Protein AF-A0A6I9P562-F1 (afdb_monomer)

Nearest PDB structures (foldseek):
  5w93-assembly2_B  TM=3.083E-01  e=6.515E+00  Mus musculus

Structure (mmCIF, N/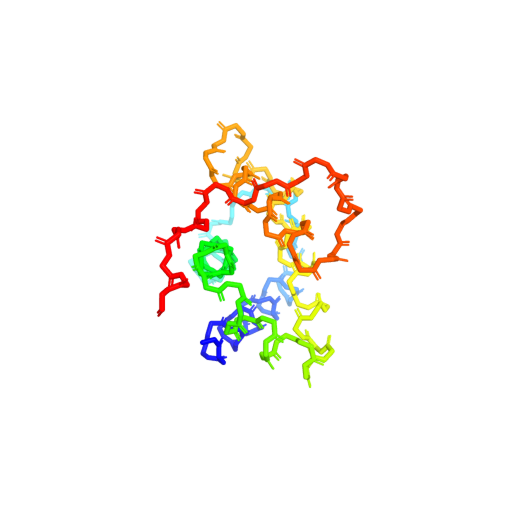CA/C/O backbone):
data_AF-A0A6I9P562-F1
#
_entry.id   AF-A0A6I9P562-F1
#
loop_
_atom_site.group_PDB
_atom_s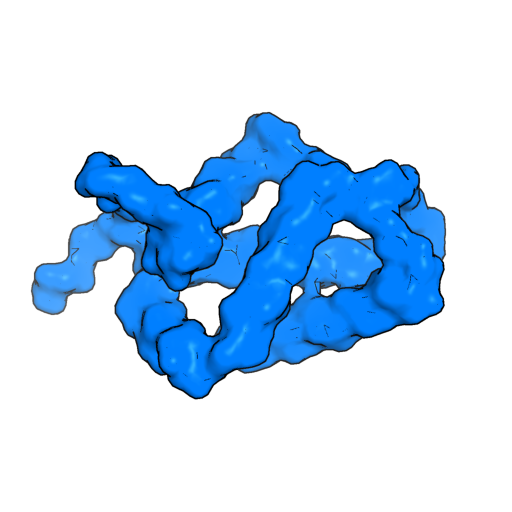ite.id
_atom_site.type_symbol
_atom_site.label_atom_id
_atom_site.label_alt_id
_atom_site.label_comp_id
_atom_site.label_asym_id
_atom_site.label_entity_id
_atom_site.label_seq_id
_atom_site.pdbx_PDB_ins_code
_atom_site.Cartn_x
_atom_site.Cartn_y
_atom_site.Cartn_z
_atom_site.occupancy
_atom_site.B_iso_or_equiv
_atom_site.auth_seq_id
_atom_site.auth_comp_id
_atom_site.auth_asym_id
_atom_site.auth_atom_id
_atom_site.pdbx_PDB_model_num
ATOM 1 N N . PHE A 1 1 ? 14.460 0.673 6.192 1.00 67.62 1 PHE A N 1
ATOM 2 C CA . PHE A 1 1 ? 13.561 -0.497 6.150 1.00 67.62 1 PHE A CA 1
ATOM 3 C C . PHE A 1 1 ? 13.169 -1.007 7.528 1.00 67.62 1 PHE A C 1
ATOM 5 O O . PHE A 1 1 ? 11.983 -1.018 7.808 1.00 67.62 1 PHE A O 1
ATOM 12 N N . PHE A 1 2 ? 14.117 -1.347 8.410 1.00 74.38 2 PHE A N 1
ATOM 13 C CA . PHE A 1 2 ? 13.785 -1.889 9.738 1.00 74.38 2 PHE A CA 1
ATOM 14 C C . PHE A 1 2 ? 12.849 -0.988 10.568 1.00 74.38 2 PHE A C 1
ATOM 16 O O . PHE A 1 2 ? 11.866 -1.467 11.114 1.00 74.38 2 PHE A O 1
ATOM 23 N N . LEU A 1 3 ? 13.092 0.329 10.593 1.00 81.88 3 LEU A N 1
ATOM 24 C CA . LEU A 1 3 ? 12.216 1.284 11.290 1.00 81.88 3 LEU A CA 1
ATOM 25 C C . LEU A 1 3 ? 10.794 1.331 10.707 1.00 81.88 3 LEU A C 1
ATOM 27 O O . LEU A 1 3 ? 9.838 1.386 11.465 1.00 81.88 3 LEU A O 1
ATOM 31 N N . ILE A 1 4 ? 10.658 1.262 9.379 1.00 82.94 4 ILE A N 1
ATOM 32 C CA . ILE A 1 4 ? 9.363 1.306 8.675 1.00 82.94 4 ILE A CA 1
ATOM 33 C C . ILE A 1 4 ? 8.520 0.096 9.077 1.00 82.94 4 ILE A C 1
ATOM 35 O O . ILE A 1 4 ? 7.364 0.235 9.455 1.00 82.94 4 ILE A O 1
ATOM 39 N N . LEU A 1 5 ? 9.124 -1.093 9.044 1.00 81.44 5 LEU A N 1
ATOM 40 C CA . LEU A 1 5 ? 8.427 -2.327 9.390 1.00 81.44 5 LEU A CA 1
ATOM 41 C C . LEU A 1 5 ? 8.126 -2.430 10.875 1.00 81.44 5 LEU A C 1
ATOM 43 O O . LEU A 1 5 ? 7.050 -2.892 11.223 1.00 81.44 5 LEU A O 1
ATOM 47 N N . LYS A 1 6 ? 9.020 -1.935 11.733 1.00 86.19 6 LYS A N 1
ATOM 48 C CA . LYS A 1 6 ? 8.759 -1.851 13.169 1.00 86.19 6 LYS A CA 1
ATOM 49 C C . LYS A 1 6 ? 7.553 -0.957 13.470 1.00 86.19 6 LYS A C 1
ATOM 51 O O . LYS A 1 6 ? 6.670 -1.361 14.212 1.00 86.19 6 LYS A O 1
ATOM 56 N N . VAL A 1 7 ? 7.483 0.232 12.865 1.00 89.25 7 VAL A N 1
ATOM 57 C CA . VAL A 1 7 ? 6.335 1.139 13.052 1.00 89.25 7 VAL A CA 1
ATOM 58 C C . VAL A 1 7 ? 5.053 0.517 12.503 1.00 89.25 7 VAL A C 1
ATOM 60 O O . VAL A 1 7 ? 3.999 0.630 13.127 1.00 89.25 7 VAL A O 1
ATOM 63 N N . LEU A 1 8 ? 5.133 -0.161 11.358 1.00 88.31 8 LEU A N 1
ATOM 64 C CA . LEU A 1 8 ? 3.994 -0.845 10.758 1.00 88.31 8 LEU A CA 1
ATOM 65 C C . LEU A 1 8 ? 3.520 -2.022 11.627 1.00 88.31 8 LEU A C 1
ATOM 67 O O . LEU A 1 8 ? 2.317 -2.188 11.802 1.00 88.31 8 LEU A O 1
ATOM 71 N N . GLU A 1 9 ? 4.436 -2.776 12.235 1.00 89.56 9 GLU A N 1
ATOM 72 C CA . GLU A 1 9 ? 4.134 -3.832 13.206 1.00 89.56 9 GLU A CA 1
ATOM 73 C C . GLU A 1 9 ? 3.445 -3.288 14.458 1.00 89.56 9 GLU A C 1
ATOM 75 O O . GLU A 1 9 ? 2.365 -3.759 14.824 1.00 89.56 9 GLU A O 1
ATOM 80 N N . ASP A 1 10 ? 4.038 -2.272 15.084 1.00 91.12 10 ASP A N 1
ATOM 81 C CA . ASP A 1 10 ? 3.495 -1.643 16.289 1.00 91.12 10 ASP A CA 1
ATOM 82 C C . ASP A 1 10 ? 2.087 -1.080 16.006 1.00 91.12 10 ASP A C 1
ATOM 84 O O . ASP A 1 10 ? 1.149 -1.278 16.782 1.00 91.12 10 ASP A O 1
ATOM 88 N N . SER A 1 11 ? 1.904 -0.450 14.842 1.00 91.38 11 SER A N 1
ATOM 89 C CA . SER A 1 11 ? 0.615 0.106 14.414 1.00 91.38 11 SER A CA 1
ATOM 90 C C . SER A 1 11 ? -0.410 -0.986 14.097 1.00 91.38 11 SER A C 1
ATOM 92 O O . SER A 1 11 ? -1.567 -0.886 14.507 1.00 91.38 11 SER A O 1
ATOM 94 N N . ARG A 1 12 ? 0.011 -2.075 13.444 1.00 90.00 12 ARG A N 1
ATOM 95 C CA . ARG A 1 12 ? -0.822 -3.263 13.209 1.00 90.00 12 ARG A CA 1
ATOM 96 C C . ARG A 1 12 ? -1.339 -3.844 14.522 1.00 90.00 12 ARG A C 1
ATOM 98 O O . ARG A 1 12 ? -2.522 -4.160 14.613 1.00 90.00 12 ARG A O 1
ATOM 105 N N . GLN A 1 13 ? -0.489 -3.965 15.541 1.00 90.94 13 GLN A N 1
ATOM 106 C CA . GLN A 1 13 ? -0.901 -4.469 16.855 1.00 90.94 13 GLN A CA 1
ATOM 107 C C . GLN A 1 13 ? -1.956 -3.573 17.509 1.00 90.94 13 GLN A C 1
ATOM 109 O O . GLN A 1 13 ? -2.901 -4.087 18.108 1.00 90.94 13 GLN A O 1
ATOM 114 N N . ILE A 1 14 ? -1.843 -2.249 17.360 1.00 91.00 14 ILE A N 1
ATOM 115 C CA . ILE A 1 14 ? -2.854 -1.300 17.850 1.00 91.00 14 ILE A CA 1
ATOM 116 C C . ILE A 1 14 ? -4.191 -1.517 17.133 1.00 91.00 14 ILE A C 1
ATOM 118 O O . ILE A 1 14 ? -5.215 -1.621 17.805 1.00 91.00 14 ILE A O 1
ATOM 122 N N . LEU A 1 15 ? -4.184 -1.635 15.801 1.00 88.25 15 LEU A N 1
ATOM 123 C CA . LEU A 1 15 ? -5.398 -1.851 15.002 1.00 88.25 15 LEU A CA 1
ATOM 124 C C . LEU A 1 15 ? -6.077 -3.187 15.343 1.00 88.25 15 LEU A C 1
ATOM 126 O O . LEU A 1 15 ? -7.288 -3.226 15.557 1.00 88.25 15 LEU A O 1
ATOM 130 N N . ILE A 1 16 ? -5.295 -4.265 15.473 1.00 87.94 16 ILE A N 1
ATOM 131 C CA . ILE A 1 16 ? -5.796 -5.590 15.872 1.00 87.94 16 ILE A CA 1
ATOM 132 C C . ILE A 1 16 ? -6.344 -5.557 17.302 1.00 87.94 16 ILE A C 1
ATOM 134 O O . ILE A 1 16 ? -7.425 -6.082 17.553 1.00 87.94 16 ILE A O 1
ATOM 138 N N . SER A 1 17 ? -5.636 -4.915 18.236 1.00 89.50 17 SER A N 1
ATOM 139 C CA . SER A 1 17 ? -6.085 -4.786 19.631 1.00 89.50 17 SER A CA 1
ATOM 140 C C . SER A 1 17 ? -7.358 -3.950 19.754 1.00 89.50 17 SER A C 1
ATOM 142 O O . SER A 1 17 ? -8.169 -4.192 20.644 1.00 89.50 17 SER A O 1
ATOM 144 N N . ALA A 1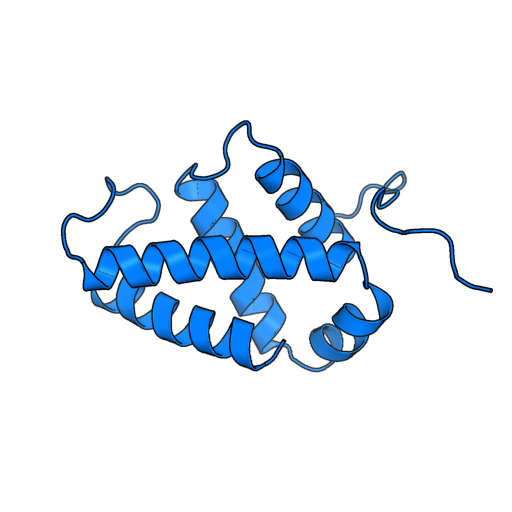 18 ? -7.543 -2.980 18.858 1.00 86.75 18 ALA A N 1
ATOM 145 C CA . ALA A 1 18 ? -8.769 -2.201 18.739 1.00 86.75 18 ALA A CA 1
ATOM 146 C C . ALA A 1 18 ? -9.897 -2.950 18.003 1.00 86.75 18 ALA A C 1
ATOM 148 O O . ALA A 1 18 ? -10.995 -2.414 17.884 1.00 86.75 18 ALA A O 1
ATOM 149 N N . ASN A 1 19 ? -9.638 -4.173 17.521 1.00 85.25 19 ASN A N 1
ATOM 150 C CA . ASN A 1 19 ? -10.555 -4.989 16.726 1.00 85.25 19 ASN A CA 1
ATOM 151 C C . ASN A 1 19 ? -11.104 -4.241 15.494 1.00 85.25 19 ASN A C 1
ATOM 153 O O . ASN A 1 19 ? -12.257 -4.434 15.106 1.00 85.25 19 ASN A O 1
ATOM 157 N N . MET A 1 20 ? -10.272 -3.381 14.901 1.00 82.88 20 MET A N 1
ATOM 158 C CA . MET A 1 20 ? -10.619 -2.602 13.719 1.00 82.88 20 MET A CA 1
ATOM 159 C C . MET A 1 20 ? -10.530 -3.464 12.463 1.00 82.88 20 MET A C 1
ATOM 161 O O . MET A 1 20 ? -9.483 -4.059 12.181 1.00 82.88 20 MET A O 1
ATOM 165 N N . GLN A 1 21 ? -11.610 -3.489 11.689 1.00 80.81 21 GLN A N 1
ATOM 166 C CA . GLN A 1 21 ? -11.625 -4.060 10.348 1.00 80.81 21 GLN A CA 1
ATOM 167 C C . GLN A 1 21 ? -11.139 -3.014 9.333 1.00 80.81 21 GLN A C 1
ATOM 169 O O . GLN A 1 21 ? -11.354 -1.819 9.529 1.00 80.81 21 GLN A O 1
ATOM 174 N N . PRO A 1 22 ? -10.521 -3.422 8.217 1.00 78.62 22 PRO A N 1
ATOM 175 C CA . PRO A 1 22 ? -10.161 -2.487 7.153 1.00 78.62 22 PRO A CA 1
ATOM 176 C C . PRO A 1 22 ? -11.395 -1.849 6.498 1.00 78.62 22 PRO A C 1
ATOM 178 O O . PRO A 1 22 ? -11.346 -0.680 6.138 1.00 78.62 22 PRO A O 1
ATOM 181 N N . ASP A 1 23 ? -12.494 -2.602 6.386 1.00 78.75 23 ASP A N 1
ATOM 182 C CA . ASP A 1 23 ? -13.799 -2.141 5.889 1.00 78.75 23 ASP A CA 1
ATOM 183 C C . ASP A 1 23 ? -14.571 -1.261 6.892 1.00 78.75 23 ASP A C 1
ATOM 185 O O . ASP A 1 23 ? -15.624 -0.715 6.548 1.00 78.75 23 ASP A O 1
ATOM 189 N N . ASP A 1 24 ? -14.094 -1.129 8.136 1.00 80.12 24 ASP A N 1
ATOM 190 C CA . ASP A 1 24 ? -14.764 -0.276 9.114 1.00 80.12 24 ASP A CA 1
ATOM 191 C C . ASP A 1 24 ? -14.648 1.207 8.722 1.00 80.12 24 ASP A C 1
ATOM 193 O O . ASP A 1 24 ? -13.659 1.645 8.123 1.00 80.12 24 ASP A O 1
ATOM 197 N N . PRO A 1 25 ? -15.645 2.032 9.088 1.00 77.00 25 PRO A N 1
ATOM 198 C CA . PRO A 1 25 ? -15.551 3.471 8.910 1.00 77.00 25 PRO A CA 1
ATOM 199 C C . PRO A 1 25 ? -14.338 4.040 9.656 1.00 77.00 25 PRO A C 1
ATOM 201 O O . PRO A 1 25 ? -13.963 3.583 10.736 1.00 77.00 25 PRO A O 1
ATOM 204 N N . PHE A 1 26 ? -13.750 5.085 9.073 1.00 75.00 26 PHE A N 1
ATOM 205 C CA . PHE A 1 26 ? -12.530 5.708 9.576 1.00 75.00 26 PHE A CA 1
ATOM 206 C C . PHE A 1 26 ? -12.629 6.072 11.074 1.00 75.00 26 PHE A C 1
ATOM 208 O O . PHE A 1 26 ? -13.612 6.705 11.480 1.00 75.00 26 PHE A O 1
ATOM 215 N N . PRO A 1 27 ? -11.630 5.709 11.904 1.00 78.38 27 PRO A N 1
ATOM 216 C CA . PRO A 1 27 ? -11.690 5.912 13.349 1.00 78.38 27 PRO A CA 1
ATOM 217 C C . PRO A 1 27 ? -11.800 7.375 13.760 1.00 78.38 27 PRO A C 1
ATOM 219 O O . PRO A 1 27 ? -11.152 8.259 13.198 1.00 78.38 27 PRO A O 1
ATOM 222 N N . MET A 1 28 ? -12.556 7.597 14.836 1.00 80.12 28 MET A N 1
ATOM 223 C CA . MET A 1 28 ? -12.603 8.873 15.557 1.00 80.12 28 MET A CA 1
ATOM 224 C C . MET A 1 28 ? -11.502 8.973 16.625 1.00 80.12 28 MET A C 1
ATOM 226 O O . MET A 1 28 ? -11.075 10.075 16.948 1.00 80.12 28 MET A O 1
ATOM 230 N N . ASP A 1 29 ? -11.032 7.839 17.159 1.00 88.81 29 ASP A N 1
ATOM 231 C CA . ASP A 1 29 ? -9.951 7.795 18.147 1.00 88.81 29 ASP A CA 1
ATOM 232 C C . ASP A 1 29 ? -8.611 8.190 17.525 1.00 88.81 29 ASP A C 1
ATOM 234 O O . ASP A 1 29 ? -8.108 7.501 16.632 1.00 88.81 29 ASP A O 1
ATOM 238 N N . ASP A 1 30 ? -7.984 9.240 18.061 1.00 87.75 30 ASP A N 1
ATOM 239 C CA . ASP A 1 30 ? -6.709 9.771 17.562 1.00 87.75 30 ASP A CA 1
ATOM 240 C C . ASP A 1 30 ? -5.611 8.703 17.511 1.00 87.75 30 ASP A C 1
ATOM 242 O O . ASP A 1 30 ? -4.867 8.621 16.539 1.00 87.75 30 ASP A O 1
ATOM 246 N N . LYS A 1 31 ? -5.558 7.816 18.512 1.00 88.00 31 LYS A N 1
ATOM 247 C CA . LYS A 1 31 ? -4.558 6.742 18.574 1.00 88.00 31 LYS A CA 1
ATOM 248 C C . LYS A 1 31 ? -4.724 5.716 17.450 1.00 88.00 31 LYS A C 1
ATOM 250 O O . LYS A 1 31 ? -3.737 5.258 16.878 1.00 88.00 31 LYS A O 1
ATOM 255 N N . ILE A 1 32 ? -5.963 5.321 17.159 1.00 88.31 32 ILE A N 1
ATOM 256 C CA . ILE A 1 32 ? -6.244 4.324 16.118 1.00 88.31 32 ILE A CA 1
ATOM 257 C C . ILE A 1 32 ? -6.077 4.967 14.744 1.00 88.31 32 ILE A C 1
ATOM 259 O O . ILE A 1 32 ? -5.509 4.362 13.842 1.00 88.31 32 ILE A O 1
ATOM 263 N N . LYS A 1 33 ? -6.504 6.223 14.614 1.00 87.62 33 LYS A N 1
ATOM 264 C CA . LYS A 1 33 ? -6.299 7.049 13.430 1.00 87.62 33 LYS A CA 1
ATOM 265 C C . LYS A 1 33 ? -4.822 7.216 13.089 1.00 87.62 33 LYS A C 1
ATOM 267 O O . LYS A 1 33 ? -4.444 7.024 11.939 1.00 87.62 33 LYS A O 1
ATOM 272 N N . GLU A 1 34 ? -3.987 7.531 14.071 1.00 89.50 34 GLU A N 1
ATOM 273 C CA . GLU A 1 34 ? -2.543 7.652 13.882 1.00 89.50 34 GLU A CA 1
ATOM 274 C C . GLU A 1 34 ? -1.925 6.309 13.466 1.00 89.50 34 GLU A C 1
ATOM 276 O O . GLU A 1 34 ? -1.189 6.252 12.483 1.00 89.50 34 GLU A O 1
ATOM 281 N N . ALA A 1 35 ? -2.292 5.209 14.135 1.00 90.19 35 ALA A N 1
ATOM 282 C CA . ALA A 1 35 ? -1.847 3.868 13.753 1.00 90.19 35 ALA A CA 1
ATOM 283 C C . ALA A 1 35 ? -2.284 3.493 12.325 1.00 90.19 35 ALA A C 1
ATOM 285 O O . ALA A 1 35 ? -1.494 2.948 11.554 1.00 90.19 35 ALA A O 1
ATOM 286 N N . TYR A 1 36 ? -3.519 3.821 11.947 1.00 88.62 36 TYR A N 1
ATOM 287 C CA . TYR A 1 36 ? -4.040 3.615 10.599 1.00 88.62 36 TYR A CA 1
ATOM 288 C C . TYR A 1 36 ? -3.212 4.389 9.567 1.00 88.62 36 TYR A C 1
ATOM 290 O O . TYR A 1 36 ? -2.726 3.798 8.601 1.00 88.62 36 TYR A O 1
ATOM 298 N N . SER A 1 37 ? -2.991 5.688 9.796 1.00 88.88 37 SER A N 1
ATOM 299 C CA . SER A 1 37 ? -2.152 6.520 8.927 1.00 88.88 37 SER A CA 1
ATOM 300 C C . SER A 1 37 ? -0.742 5.954 8.810 1.00 88.88 37 SER A C 1
ATOM 302 O O . SER A 1 37 ? -0.240 5.808 7.701 1.00 88.88 37 SER A O 1
ATOM 304 N N . HIS A 1 38 ? -0.132 5.538 9.921 1.00 90.75 38 HIS A N 1
ATOM 305 C CA . HIS A 1 38 ? 1.185 4.914 9.900 1.00 90.75 38 HIS A CA 1
ATOM 306 C C . HIS A 1 38 ? 1.214 3.632 9.070 1.00 90.75 38 HIS A C 1
ATOM 308 O O . HIS A 1 38 ? 2.160 3.448 8.310 1.00 90.75 38 HIS A O 1
ATOM 314 N N . VAL A 1 39 ? 0.221 2.743 9.170 1.00 89.50 39 VAL A N 1
ATOM 315 C CA . VAL A 1 39 ? 0.181 1.528 8.335 1.00 89.50 39 VAL A CA 1
ATOM 316 C C . VAL A 1 39 ? 0.115 1.895 6.857 1.00 89.50 39 VAL A C 1
ATOM 318 O O . VAL A 1 39 ? 0.910 1.391 6.061 1.00 89.50 39 VAL A O 1
ATOM 321 N N . VAL A 1 40 ? -0.800 2.791 6.496 1.00 88.25 40 VAL A N 1
ATOM 322 C CA . VAL A 1 40 ? -1.054 3.198 5.111 1.00 88.25 40 VAL A CA 1
ATOM 323 C C . VAL A 1 40 ? 0.164 3.907 4.510 1.00 88.25 40 VAL A C 1
ATOM 325 O O . VAL A 1 40 ? 0.659 3.503 3.455 1.00 88.25 40 VAL A O 1
ATOM 328 N N . GLU A 1 41 ? 0.704 4.907 5.204 1.00 88.94 41 GLU A N 1
ATOM 329 C CA . GLU A 1 41 ? 1.866 5.680 4.758 1.00 88.94 41 GLU A CA 1
ATOM 330 C C . GLU A 1 41 ? 3.129 4.820 4.679 1.00 88.94 41 GLU A C 1
ATOM 332 O O . GLU A 1 41 ? 3.833 4.869 3.671 1.00 88.94 41 GLU A O 1
ATOM 337 N N . ASN A 1 42 ? 3.404 3.983 5.686 1.00 89.81 42 ASN A N 1
ATOM 338 C CA . ASN A 1 42 ? 4.585 3.118 5.663 1.00 89.81 42 ASN A CA 1
ATOM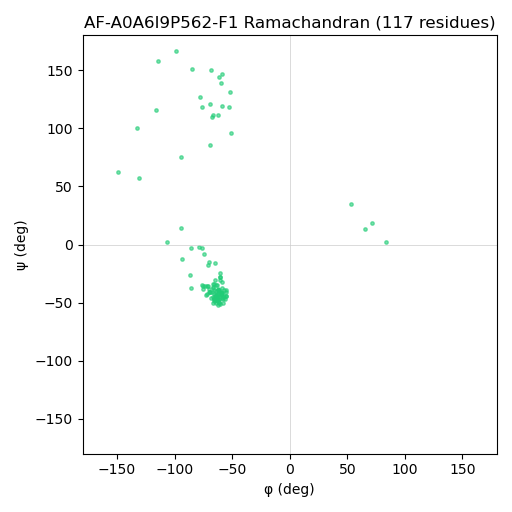 339 C C . ASN A 1 42 ? 4.494 2.052 4.568 1.00 89.81 42 ASN A C 1
ATOM 341 O O . ASN A 1 42 ? 5.513 1.747 3.947 1.00 89.81 42 ASN A O 1
ATOM 345 N N . THR A 1 43 ? 3.300 1.511 4.298 1.00 88.94 43 THR A N 1
ATOM 346 C CA . THR A 1 43 ? 3.093 0.543 3.207 1.00 88.94 43 THR A CA 1
ATOM 347 C C . THR A 1 43 ? 3.329 1.205 1.849 1.00 88.94 43 THR A C 1
ATOM 349 O O . THR A 1 43 ? 4.095 0.682 1.039 1.00 88.94 43 THR A O 1
ATOM 352 N N . ALA A 1 44 ? 2.740 2.383 1.610 1.00 87.75 44 ALA A N 1
ATOM 353 C CA . ALA A 1 44 ? 2.939 3.127 0.365 1.00 87.75 44 ALA A CA 1
ATOM 354 C C . ALA A 1 44 ? 4.400 3.552 0.172 1.00 87.75 44 ALA A C 1
ATOM 356 O O . ALA A 1 44 ? 4.973 3.335 -0.897 1.00 87.75 44 ALA A O 1
ATOM 357 N N . PHE A 1 45 ? 5.026 4.088 1.221 1.00 88.00 45 PHE A N 1
ATOM 358 C CA . PHE A 1 45 ? 6.426 4.497 1.191 1.00 88.00 45 PHE A CA 1
ATOM 359 C C . PHE A 1 45 ? 7.356 3.308 0.935 1.00 88.00 45 PHE A C 1
ATOM 361 O O . PHE A 1 45 ? 8.285 3.403 0.132 1.00 88.00 45 PHE A O 1
ATOM 368 N N . PHE A 1 46 ? 7.097 2.164 1.575 1.00 87.94 46 PHE A N 1
ATOM 369 C CA . PHE A 1 46 ? 7.845 0.945 1.297 1.00 87.94 46 PHE A CA 1
ATOM 370 C C . PHE A 1 46 ? 7.694 0.529 -0.168 1.00 87.94 46 PHE A C 1
ATOM 372 O O . PHE A 1 46 ? 8.696 0.191 -0.793 1.00 87.94 46 PHE A O 1
ATOM 379 N N . GLY A 1 47 ? 6.484 0.595 -0.728 1.00 87.00 47 GLY A N 1
ATOM 380 C CA . GLY A 1 47 ? 6.234 0.294 -2.136 1.00 87.00 47 GLY A CA 1
ATOM 381 C C . GLY A 1 47 ? 7.029 1.170 -3.094 1.00 87.00 47 GLY A C 1
ATOM 382 O O . GLY A 1 47 ? 7.694 0.650 -3.990 1.00 87.00 47 GLY A O 1
ATOM 383 N N . ASP A 1 48 ? 7.056 2.479 -2.857 1.00 87.06 48 ASP A N 1
ATOM 384 C CA . ASP A 1 48 ? 7.867 3.403 -3.654 1.00 87.06 48 ASP A CA 1
ATOM 385 C C . ASP A 1 48 ? 9.362 3.059 -3.590 1.00 87.06 48 ASP A C 1
ATOM 387 O O . ASP A 1 48 ? 10.058 3.074 -4.609 1.00 87.06 48 ASP A O 1
ATOM 391 N N . VAL A 1 49 ? 9.878 2.723 -2.405 1.00 86.81 49 VAL A N 1
ATOM 392 C CA . VAL A 1 49 ? 11.287 2.343 -2.240 1.00 86.81 49 VAL A CA 1
ATOM 393 C C . VAL A 1 49 ? 11.576 0.974 -2.868 1.00 86.81 49 VAL A C 1
ATOM 395 O O . VAL A 1 49 ? 12.629 0.813 -3.485 1.00 86.81 49 VAL A O 1
ATOM 398 N N . ALA A 1 50 ? 10.657 0.012 -2.759 1.00 85.88 50 ALA A N 1
ATOM 399 C CA . ALA A 1 50 ? 10.761 -1.308 -3.381 1.00 85.88 50 ALA A CA 1
ATOM 400 C C . ALA A 1 50 ? 10.840 -1.211 -4.903 1.00 85.88 50 ALA A C 1
ATOM 402 O O . ALA A 1 50 ? 11.674 -1.872 -5.516 1.00 85.88 50 ALA A O 1
ATOM 403 N N . LEU A 1 51 ? 10.046 -0.324 -5.501 1.00 86.25 51 LEU A N 1
ATOM 404 C CA . LEU A 1 51 ? 10.075 -0.099 -6.940 1.00 86.25 51 LEU A CA 1
ATOM 405 C C . LEU A 1 51 ? 11.293 0.712 -7.395 1.00 86.25 51 LEU A C 1
ATOM 407 O O . LEU A 1 51 ? 11.839 0.437 -8.460 1.00 86.25 51 LEU A O 1
ATOM 411 N N . ARG A 1 52 ? 11.759 1.687 -6.610 1.00 86.75 52 ARG A N 1
ATOM 412 C CA . ARG A 1 52 ? 12.945 2.490 -6.969 1.00 86.75 52 ARG A CA 1
ATOM 413 C C . ARG A 1 52 ? 14.262 1.747 -6.749 1.00 86.75 52 ARG A C 1
ATOM 415 O O . ARG A 1 52 ? 15.208 1.944 -7.505 1.00 86.75 52 ARG A O 1
ATOM 422 N N . PHE A 1 53 ? 14.338 0.903 -5.720 1.00 86.31 53 PHE A N 1
ATOM 423 C CA . PHE A 1 53 ? 15.556 0.196 -5.312 1.00 86.31 53 PHE A CA 1
ATOM 424 C C . PHE A 1 53 ? 15.323 -1.31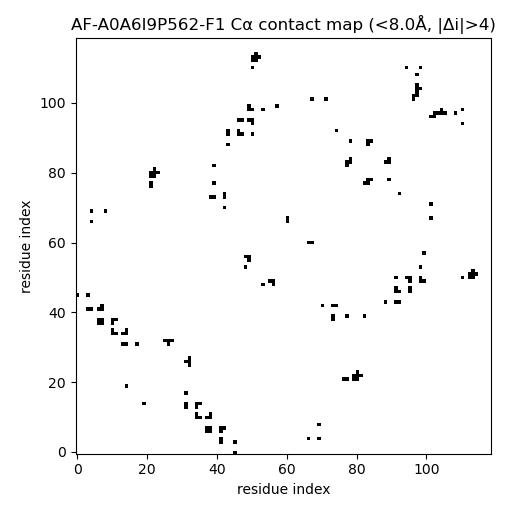1 -5.110 1.00 86.31 53 PHE A C 1
ATOM 426 O O . PHE A 1 53 ? 15.648 -1.844 -4.041 1.00 86.31 53 PHE A O 1
ATOM 433 N N . PRO A 1 54 ? 14.835 -2.039 -6.130 1.00 83.00 54 PRO A N 1
ATOM 434 C CA . PRO A 1 54 ? 14.455 -3.444 -5.986 1.00 83.00 54 PRO A CA 1
ATOM 435 C C . PRO A 1 54 ? 15.623 -4.318 -5.521 1.00 83.00 54 PRO A C 1
ATOM 437 O O . PRO A 1 54 ? 15.450 -5.165 -4.653 1.00 83.00 54 PRO A O 1
ATOM 440 N N . ARG A 1 55 ? 16.853 -4.052 -5.988 1.00 83.62 55 ARG A N 1
ATOM 441 C CA . ARG A 1 55 ? 18.059 -4.800 -5.575 1.00 83.62 55 ARG A CA 1
ATOM 442 C C . ARG A 1 55 ? 18.314 -4.731 -4.066 1.00 83.62 55 ARG A C 1
ATOM 444 O O . ARG A 1 55 ? 18.679 -5.734 -3.458 1.00 83.62 55 ARG A O 1
ATOM 451 N N . ILE A 1 56 ? 18.139 -3.551 -3.468 1.00 85.94 56 ILE A N 1
ATOM 452 C CA . ILE A 1 56 ? 18.339 -3.352 -2.027 1.00 85.94 56 ILE A CA 1
ATOM 453 C C . ILE A 1 56 ? 17.185 -4.002 -1.267 1.00 85.94 56 ILE A C 1
ATOM 455 O O . ILE A 1 56 ? 17.422 -4.688 -0.277 1.00 85.94 56 ILE A O 1
ATOM 459 N N . VAL A 1 57 ? 15.948 -3.818 -1.732 1.00 85.31 57 VAL A N 1
ATOM 460 C CA . VAL A 1 57 ? 14.776 -4.372 -1.048 1.00 85.31 57 VAL A CA 1
ATOM 461 C C . VAL A 1 57 ? 14.784 -5.893 -1.069 1.00 85.31 57 VAL A C 1
ATOM 463 O O . VAL A 1 57 ? 14.681 -6.471 0.006 1.00 85.31 57 VAL A O 1
ATOM 466 N N . HIS A 1 58 ? 15.030 -6.535 -2.214 1.00 84.88 58 HIS A N 1
ATOM 467 C CA . HIS A 1 58 ? 15.189 -7.992 -2.302 1.00 84.88 58 HIS A CA 1
ATOM 468 C C . HIS A 1 58 ? 16.270 -8.515 -1.355 1.00 84.88 58 HIS A C 1
ATOM 470 O O . HIS A 1 58 ? 16.0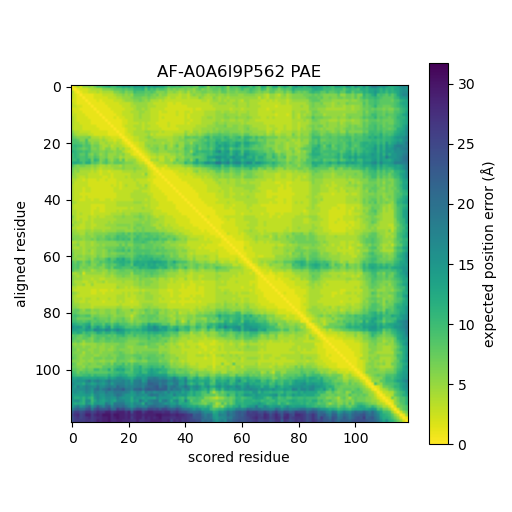59 -9.494 -0.651 1.00 84.88 58 HIS A O 1
ATOM 476 N N . HIS A 1 59 ? 17.400 -7.808 -1.231 1.00 86.06 59 HIS A N 1
ATOM 477 C CA . HIS A 1 59 ? 18.455 -8.201 -0.298 1.00 86.06 59 HIS A CA 1
ATOM 478 C C . HIS A 1 59 ? 17.958 -8.301 1.158 1.00 86.06 59 HIS A C 1
ATOM 480 O O . HIS A 1 59 ? 18.383 -9.196 1.890 1.00 86.06 59 HIS A O 1
ATOM 486 N N . TYR A 1 60 ? 17.082 -7.400 1.604 1.00 84.00 60 TYR A N 1
ATOM 487 C CA . TYR A 1 60 ? 16.521 -7.463 2.958 1.00 84.00 60 TYR A CA 1
ATOM 488 C C . TYR A 1 60 ? 15.288 -8.366 3.054 1.00 84.00 60 TYR A C 1
ATOM 490 O O . TYR A 1 60 ? 15.137 -9.065 4.055 1.00 84.00 60 TYR A O 1
ATOM 498 N N . TYR A 1 61 ? 14.443 -8.356 2.026 1.00 83.06 61 TYR A N 1
ATOM 499 C CA . TYR A 1 61 ? 13.191 -9.098 1.949 1.00 83.06 61 TYR A CA 1
ATOM 500 C C . TYR A 1 61 ? 13.430 -10.608 1.906 1.00 83.06 61 TYR A C 1
ATOM 502 O O . TYR A 1 61 ? 12.934 -11.324 2.767 1.00 83.06 61 TYR A O 1
ATOM 510 N N . ASP A 1 62 ? 14.304 -11.081 1.012 1.00 82.50 62 ASP A N 1
ATOM 511 C CA . ASP A 1 62 ? 14.600 -12.511 0.836 1.00 82.50 62 ASP A CA 1
ATOM 512 C C . ASP A 1 62 ? 15.272 -13.136 2.077 1.00 82.50 62 ASP A C 1
ATOM 514 O O . ASP A 1 62 ? 15.348 -14.354 2.214 1.00 82.50 62 ASP A O 1
ATOM 518 N N . ARG A 1 63 ? 15.794 -12.302 2.987 1.00 82.44 63 ARG A N 1
ATOM 519 C CA . ARG A 1 63 ? 16.425 -12.730 4.245 1.00 82.44 63 ARG A CA 1
ATOM 520 C C . ARG A 1 63 ? 15.474 -12.761 5.440 1.00 82.44 63 ARG A C 1
ATOM 522 O O . ARG A 1 63 ? 15.880 -13.277 6.478 1.00 82.44 63 ARG A O 1
ATOM 529 N N . ASN A 1 64 ? 14.276 -12.183 5.340 1.00 78.38 64 ASN A N 1
ATOM 530 C CA . ASN A 1 64 ? 13.345 -12.069 6.463 1.00 78.38 64 ASN A CA 1
ATOM 531 C C . ASN A 1 64 ? 11.936 -12.507 6.046 1.00 78.38 64 ASN A C 1
ATOM 533 O O . ASN A 1 64 ? 11.178 -11.720 5.484 1.00 78.38 64 ASN A O 1
ATOM 537 N N . GLU A 1 65 ? 11.555 -13.735 6.397 1.00 76.38 65 GLU A N 1
ATOM 538 C CA . GLU A 1 65 ? 10.214 -14.271 6.111 1.00 76.38 65 GLU A CA 1
ATOM 539 C C . GLU A 1 65 ? 9.095 -13.453 6.784 1.00 76.38 65 GLU A C 1
ATOM 541 O O . GLU A 1 65 ? 8.014 -13.293 6.219 1.00 76.38 65 GLU A O 1
ATOM 546 N N . ASP A 1 66 ? 9.368 -12.836 7.940 1.00 80.62 66 ASP A N 1
ATOM 547 C CA . ASP A 1 66 ? 8.414 -11.955 8.628 1.00 80.62 66 ASP A CA 1
ATOM 548 C C . ASP A 1 66 ? 8.005 -10.739 7.780 1.00 80.62 66 ASP A C 1
ATOM 550 O O . ASP A 1 66 ? 6.895 -10.216 7.915 1.00 80.62 66 ASP A O 1
ATOM 554 N N . TRP A 1 67 ? 8.882 -10.280 6.880 1.00 84.12 67 TRP A N 1
ATOM 555 C CA . TRP A 1 67 ? 8.607 -9.117 6.037 1.00 84.12 67 TRP A CA 1
ATOM 556 C C . TRP A 1 67 ? 7.569 -9.445 4.967 1.00 84.12 67 TRP A C 1
ATOM 558 O O . TRP A 1 67 ? 6.725 -8.598 4.677 1.00 84.12 67 TRP A O 1
ATOM 568 N N . ASP A 1 68 ? 7.589 -10.665 4.423 1.00 84.19 68 ASP A N 1
ATOM 569 C CA . ASP A 1 68 ? 6.580 -11.134 3.467 1.00 84.19 68 ASP A CA 1
ATOM 570 C C . ASP A 1 68 ? 5.193 -11.147 4.114 1.00 84.19 68 ASP A C 1
ATOM 572 O O . ASP A 1 68 ? 4.266 -10.510 3.604 1.00 84.19 68 ASP A O 1
ATOM 576 N N . GLY A 1 69 ? 5.069 -11.751 5.300 1.00 85.56 69 GLY A N 1
ATOM 577 C CA . GLY A 1 69 ? 3.808 -11.775 6.044 1.00 85.56 69 GLY A CA 1
ATOM 578 C C . GLY A 1 69 ? 3.299 -10.374 6.393 1.00 85.56 69 GLY A C 1
ATOM 579 O O . GLY A 1 69 ? 2.105 -10.085 6.260 1.00 85.56 69 GLY A O 1
ATOM 580 N N . MET A 1 70 ? 4.205 -9.481 6.791 1.00 86.00 70 MET A N 1
ATOM 581 C CA . MET A 1 70 ? 3.860 -8.113 7.157 1.00 86.00 70 MET A CA 1
ATOM 582 C C . MET A 1 70 ? 3.398 -7.280 5.953 1.00 86.00 70 MET A C 1
ATOM 584 O O . MET A 1 70 ? 2.372 -6.601 6.031 1.00 86.00 70 MET A O 1
ATOM 588 N N . LEU A 1 71 ? 4.118 -7.344 4.830 1.00 85.62 71 LEU A N 1
ATOM 589 C CA . LEU A 1 71 ? 3.743 -6.616 3.616 1.00 85.62 71 LEU A CA 1
ATOM 590 C C . LEU A 1 71 ? 2.456 -7.163 3.010 1.00 85.62 71 LEU A C 1
ATOM 592 O O . LEU A 1 71 ? 1.598 -6.371 2.626 1.00 85.62 71 LEU A O 1
ATOM 596 N N . ARG A 1 72 ? 2.273 -8.489 2.980 1.00 87.94 72 ARG A N 1
ATOM 597 C CA . ARG A 1 72 ? 1.000 -9.106 2.573 1.00 87.94 72 ARG A CA 1
ATOM 598 C C . ARG A 1 72 ? -0.159 -8.584 3.404 1.00 87.94 72 ARG A C 1
ATOM 600 O O . ARG A 1 72 ? -1.202 -8.245 2.848 1.00 87.94 72 ARG A O 1
ATOM 607 N N . TRP A 1 73 ? 0.025 -8.494 4.721 1.00 89.00 73 TRP A N 1
ATOM 608 C CA . TRP A 1 73 ? -0.992 -7.948 5.609 1.00 89.00 73 TRP A CA 1
ATOM 609 C C . TRP A 1 73 ? -1.273 -6.470 5.307 1.00 89.00 73 TRP A C 1
ATOM 611 O O . TRP A 1 73 ? -2.434 -6.117 5.119 1.00 89.00 73 TRP A O 1
ATOM 621 N N . GLY A 1 74 ? -0.239 -5.630 5.188 1.00 88.31 74 GLY A N 1
ATOM 622 C CA . GLY A 1 74 ? -0.393 -4.198 4.897 1.00 88.31 74 GLY A CA 1
ATOM 623 C C . GLY A 1 74 ? -1.059 -3.928 3.545 1.00 88.31 74 GLY A C 1
ATOM 624 O O . GLY A 1 74 ? -1.966 -3.104 3.454 1.00 88.31 74 GLY A O 1
ATOM 625 N N . LEU A 1 75 ? -0.677 -4.676 2.507 1.00 87.00 75 LEU A N 1
ATOM 626 C CA . LEU A 1 75 ? -1.296 -4.618 1.180 1.00 87.00 75 LEU A CA 1
ATOM 627 C C . LEU A 1 75 ? -2.773 -5.005 1.229 1.00 87.00 75 LEU A C 1
ATOM 629 O O . LEU A 1 75 ? -3.614 -4.301 0.675 1.00 87.00 75 LEU A O 1
ATOM 633 N N . ASN A 1 76 ? -3.096 -6.108 1.907 1.00 87.19 76 ASN A N 1
ATOM 634 C CA . ASN A 1 76 ? -4.475 -6.559 2.047 1.00 87.19 76 ASN A CA 1
ATOM 635 C C . ASN A 1 76 ? -5.313 -5.544 2.835 1.00 87.19 76 ASN A C 1
ATOM 637 O O . ASN A 1 76 ? -6.417 -5.211 2.418 1.00 87.19 76 ASN A O 1
ATOM 641 N N . PHE A 1 77 ? -4.755 -4.992 3.915 1.00 87.56 77 PHE A N 1
ATOM 642 C CA . PHE A 1 77 ? -5.385 -3.943 4.710 1.00 87.56 77 PHE A CA 1
ATOM 643 C C . PHE A 1 77 ? -5.713 -2.714 3.854 1.00 87.56 77 PHE A C 1
ATOM 645 O O . PHE A 1 77 ? -6.854 -2.268 3.830 1.00 87.56 77 PHE A O 1
ATOM 652 N N . CYS A 1 78 ? -4.740 -2.212 3.089 1.00 86.44 78 CYS A N 1
ATOM 653 C CA . CYS A 1 78 ? -4.931 -1.044 2.229 1.00 86.44 78 CYS A CA 1
ATOM 654 C C . CYS A 1 78 ? -5.909 -1.298 1.068 1.00 86.44 78 CYS A C 1
ATOM 656 O O . CYS A 1 78 ? -6.617 -0.382 0.650 1.00 86.44 78 CYS A O 1
ATOM 658 N N . ASN A 1 79 ? -5.934 -2.524 0.532 1.00 83.75 79 ASN A N 1
ATOM 659 C CA . ASN A 1 79 ? -6.862 -2.917 -0.528 1.00 83.75 79 ASN A CA 1
ATOM 660 C C . ASN A 1 79 ? -8.299 -3.045 -0.011 1.00 83.75 79 ASN A C 1
ATOM 662 O O . ASN A 1 79 ? -9.216 -2.583 -0.683 1.00 83.75 79 ASN A O 1
ATOM 666 N N . GLN A 1 80 ? -8.495 -3.645 1.167 1.00 83.88 80 GLN A N 1
ATOM 667 C CA . GLN A 1 80 ? -9.818 -3.799 1.783 1.00 83.88 80 GLN A CA 1
ATOM 668 C C . GLN A 1 80 ? -10.372 -2.460 2.270 1.00 83.88 80 GLN A C 1
ATOM 670 O O . GLN A 1 80 ? -11.530 -2.150 2.018 1.00 83.88 80 GLN A O 1
ATOM 675 N N . SER A 1 81 ? -9.534 -1.613 2.872 1.00 82.06 81 SER A N 1
ATOM 676 C CA . SER A 1 81 ? -9.977 -0.293 3.327 1.00 82.06 81 SER A CA 1
ATOM 677 C C . SER A 1 81 ? -10.280 0.691 2.201 1.00 82.06 81 SER A C 1
ATOM 679 O O . SER A 1 81 ? -10.874 1.745 2.424 1.00 82.06 81 SER A O 1
ATOM 681 N N . GLY A 1 82 ? -9.838 0.384 0.980 1.00 78.00 82 GLY A N 1
ATOM 682 C CA . GLY A 1 82 ? -10.059 1.219 -0.192 1.00 78.00 82 GLY A CA 1
ATOM 683 C C . GLY A 1 82 ? -9.357 2.577 -0.138 1.00 78.00 82 GLY A C 1
ATOM 684 O O . GLY A 1 82 ? -9.647 3.440 -0.967 1.00 78.00 82 GLY A O 1
ATOM 685 N N . VAL A 1 83 ? -8.419 2.780 0.796 1.00 79.94 83 VAL A N 1
ATOM 686 C CA . VAL A 1 83 ? -7.758 4.080 1.024 1.00 79.94 83 VAL A CA 1
ATOM 687 C C . VAL A 1 83 ? -6.996 4.580 -0.206 1.00 79.94 83 VAL A C 1
ATOM 689 O O . VAL A 1 83 ? -6.851 5.783 -0.410 1.00 79.94 83 VAL A O 1
ATOM 692 N N . PHE A 1 84 ? -6.532 3.653 -1.046 1.00 77.00 84 PHE A N 1
ATOM 693 C CA . PHE A 1 84 ? -5.812 3.953 -2.280 1.00 77.00 84 PHE A CA 1
ATOM 694 C C . PHE A 1 84 ? -6.636 3.723 -3.549 1.00 77.00 84 PHE A C 1
ATOM 696 O O . PHE A 1 84 ? -6.104 3.927 -4.641 1.00 77.00 84 PHE A O 1
ATOM 703 N N . THR A 1 85 ? -7.908 3.324 -3.443 1.00 74.50 85 THR A N 1
ATOM 704 C CA . THR A 1 85 ? -8.736 2.977 -4.605 1.00 74.50 85 THR A CA 1
ATOM 705 C C . THR A 1 85 ? -8.842 4.155 -5.577 1.00 74.50 85 THR A C 1
ATOM 707 O O . THR A 1 85 ? -9.331 5.227 -5.226 1.00 74.50 85 THR A O 1
ATOM 710 N N . GLY A 1 86 ? -8.377 3.956 -6.815 1.00 66.75 86 GLY A N 1
ATOM 711 C CA . GLY A 1 86 ? -8.372 4.964 -7.884 1.00 66.75 86 GLY A CA 1
ATOM 712 C C . GLY A 1 86 ? -7.187 5.940 -7.862 1.00 66.75 86 GLY A C 1
ATOM 713 O O . GLY A 1 86 ? -7.125 6.832 -8.708 1.00 66.75 86 GLY A O 1
ATOM 714 N N . GLY A 1 87 ? -6.246 5.787 -6.925 1.00 75.75 87 GLY A N 1
ATOM 715 C CA . GLY A 1 87 ? -5.060 6.637 -6.798 1.00 75.75 87 GLY A CA 1
ATOM 716 C C . GLY A 1 87 ? -3.788 6.040 -7.410 1.00 75.75 87 GLY A C 1
ATOM 717 O O . GLY A 1 87 ? -3.686 4.841 -7.664 1.00 75.75 87 GLY A O 1
ATOM 718 N N . ALA A 1 88 ? -2.757 6.877 -7.570 1.00 74.56 88 ALA A N 1
ATOM 719 C CA . ALA A 1 88 ? -1.432 6.442 -8.032 1.00 74.56 88 ALA A CA 1
ATOM 720 C C . ALA A 1 88 ? -0.798 5.384 -7.105 1.00 74.56 88 ALA A C 1
ATOM 722 O O . ALA A 1 88 ? -0.112 4.474 -7.570 1.00 74.56 88 ALA A O 1
ATOM 723 N N . HIS A 1 89 ? -1.079 5.457 -5.801 1.00 79.00 89 HIS A N 1
ATOM 724 C CA . HIS A 1 89 ? -0.568 4.508 -4.813 1.00 79.00 89 HIS A CA 1
ATOM 725 C C . HIS A 1 89 ? -1.104 3.087 -5.010 1.00 79.00 89 HIS A C 1
ATOM 727 O O . HIS A 1 89 ? -0.348 2.144 -4.821 1.00 79.00 89 HIS A O 1
ATOM 733 N N . GLN A 1 90 ? -2.348 2.898 -5.469 1.00 82.44 90 GLN A N 1
ATOM 734 C CA . GLN A 1 90 ? -2.859 1.554 -5.776 1.00 82.44 90 GLN A CA 1
ATOM 735 C C . GLN A 1 90 ? -2.034 0.883 -6.879 1.00 82.44 90 GLN A C 1
ATOM 737 O O . GLN A 1 90 ? -1.738 -0.312 -6.806 1.00 82.44 90 GLN A O 1
ATOM 742 N N . HIS A 1 91 ? -1.622 1.660 -7.882 1.00 82.44 91 HIS A N 1
ATOM 743 C CA . HIS A 1 91 ? -0.760 1.160 -8.944 1.00 82.44 91 HIS A CA 1
ATOM 744 C C . HIS A 1 91 ? 0.622 0.780 -8.396 1.00 82.44 91 HIS A C 1
ATOM 746 O O . HIS A 1 91 ? 1.081 -0.333 -8.633 1.00 82.44 91 HIS A O 1
ATOM 752 N N . VAL A 1 92 ? 1.236 1.644 -7.579 1.00 83.88 92 VAL A N 1
ATOM 753 C CA . VAL A 1 92 ? 2.516 1.367 -6.897 1.00 83.88 92 VAL A CA 1
ATOM 754 C C . VAL A 1 92 ? 2.440 0.096 -6.043 1.00 83.88 92 VAL A C 1
ATOM 756 O O . VAL A 1 92 ? 3.302 -0.770 -6.167 1.00 83.88 92 VAL A O 1
ATOM 759 N N . LEU A 1 93 ? 1.391 -0.064 -5.232 1.00 84.56 93 LEU A N 1
ATOM 760 C CA . LEU A 1 93 ? 1.185 -1.247 -4.390 1.00 84.56 93 LEU A CA 1
ATOM 761 C C . LEU A 1 93 ? 1.037 -2.535 -5.215 1.00 84.56 93 LEU A C 1
ATOM 763 O O . LEU A 1 93 ? 1.578 -3.585 -4.862 1.00 84.56 93 LEU A O 1
ATOM 767 N N . THR A 1 94 ? 0.346 -2.455 -6.351 1.00 84.00 94 THR A N 1
ATOM 768 C CA . THR A 1 94 ? 0.209 -3.590 -7.274 1.00 84.00 94 THR A CA 1
ATOM 769 C C . THR A 1 94 ? 1.559 -3.952 -7.891 1.00 84.00 94 THR A C 1
ATOM 771 O O . THR A 1 94 ? 1.953 -5.119 -7.880 1.00 84.00 94 THR A O 1
ATOM 774 N N . LEU A 1 95 ? 2.306 -2.952 -8.368 1.00 85.31 95 LEU A N 1
ATOM 775 C CA . LEU A 1 95 ? 3.615 -3.165 -8.976 1.00 85.31 95 LEU A CA 1
ATOM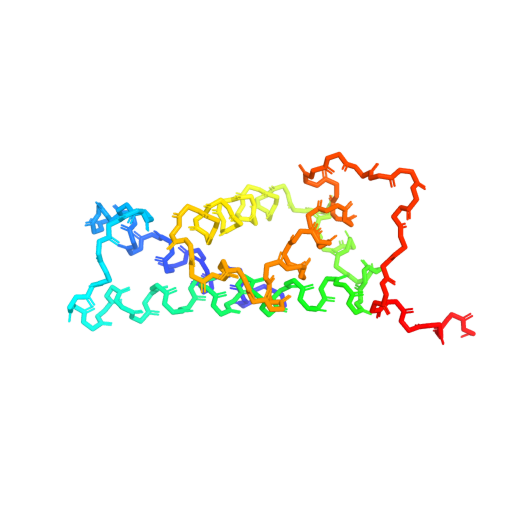 776 C C . LEU A 1 95 ? 4.622 -3.735 -7.967 1.00 85.31 95 LEU A C 1
ATOM 778 O O . LEU A 1 95 ? 5.332 -4.683 -8.294 1.00 85.31 95 LEU A O 1
ATOM 782 N N . MET A 1 96 ? 4.680 -3.209 -6.735 1.00 86.56 96 MET A N 1
ATOM 783 C CA . MET A 1 96 ? 5.601 -3.736 -5.714 1.00 86.56 96 MET A CA 1
ATOM 784 C C . MET A 1 96 ? 5.260 -5.186 -5.359 1.00 86.56 96 MET A C 1
ATOM 786 O O . MET A 1 96 ? 6.160 -5.981 -5.113 1.00 86.56 96 MET A O 1
ATOM 790 N N . SER A 1 97 ? 3.970 -5.544 -5.362 1.00 84.81 97 SER A N 1
ATOM 791 C CA . SER A 1 97 ? 3.521 -6.900 -5.043 1.00 84.81 97 SER A CA 1
ATOM 792 C C . SER A 1 97 ? 3.989 -7.893 -6.100 1.00 84.81 97 SER A C 1
ATOM 794 O O . SER A 1 97 ? 4.362 -9.017 -5.772 1.00 84.81 97 SER A O 1
ATOM 796 N N . GLN A 1 98 ? 3.999 -7.475 -7.366 1.00 85.94 98 GLN A N 1
ATOM 797 C CA . GLN A 1 98 ? 4.543 -8.265 -8.468 1.00 85.94 98 GLN A CA 1
ATOM 798 C C . GLN A 1 98 ? 6.075 -8.304 -8.445 1.00 85.94 98 GLN A C 1
ATOM 800 O O . GLN A 1 98 ? 6.663 -9.340 -8.752 1.00 85.94 98 GLN A O 1
ATOM 805 N N . GLU A 1 99 ? 6.735 -7.210 -8.054 1.00 84.50 99 GLU A N 1
ATOM 806 C CA . GLU A 1 99 ? 8.198 -7.163 -7.972 1.00 84.50 99 GLU A CA 1
ATOM 807 C C . GLU A 1 99 ? 8.736 -8.087 -6.874 1.00 84.50 99 GLU A C 1
ATOM 809 O O . GLU A 1 99 ? 9.632 -8.886 -7.134 1.00 84.50 99 GLU A O 1
ATOM 814 N N . LEU A 1 100 ? 8.122 -8.055 -5.689 1.00 81.81 100 LEU A N 1
ATOM 815 C CA . LEU A 1 100 ? 8.495 -8.883 -4.537 1.00 81.81 100 LEU A CA 1
ATOM 816 C C . LEU A 1 100 ? 8.027 -10.345 -4.647 1.00 81.81 100 LEU A C 1
ATOM 818 O O . LEU A 1 100 ? 8.310 -11.142 -3.759 1.00 81.81 100 LEU A O 1
ATOM 822 N N . GLY A 1 101 ? 7.293 -10.709 -5.705 1.00 79.88 101 GLY A N 1
ATOM 823 C CA . GLY A 1 101 ? 6.746 -12.061 -5.876 1.00 79.88 101 GLY A CA 1
ATOM 824 C C . GLY A 1 101 ? 5.596 -12.398 -4.918 1.00 79.88 101 GLY A C 1
ATOM 825 O O . GLY A 1 101 ? 5.274 -13.567 -4.714 1.00 79.88 101 GLY A O 1
ATOM 826 N N . ILE A 1 102 ? 4.957 -11.384 -4.327 1.00 80.94 102 ILE A N 1
ATOM 827 C CA . ILE A 1 102 ? 3.776 -11.545 -3.470 1.00 80.94 102 ILE A CA 1
ATOM 828 C C . ILE A 1 102 ? 2.566 -11.992 -4.299 1.00 80.94 102 ILE A C 1
ATOM 830 O O . ILE A 1 102 ? 1.787 -12.838 -3.851 1.00 80.94 102 ILE A O 1
ATOM 834 N N . THR A 1 103 ? 2.419 -11.411 -5.492 1.00 75.81 103 THR A N 1
ATOM 835 C CA . THR A 1 103 ? 1.392 -11.731 -6.498 1.00 75.81 103 THR A CA 1
ATOM 836 C C . THR A 1 103 ? 2.056 -12.309 -7.744 1.00 75.81 103 THR A C 1
ATOM 838 O O . THR A 1 103 ? 3.236 -12.063 -7.987 1.00 75.81 103 THR A O 1
ATOM 841 N N . GLU A 1 104 ? 1.296 -13.062 -8.541 1.00 68.81 104 GLU A N 1
ATOM 842 C CA . GLU A 1 104 ? 1.762 -13.610 -9.814 1.00 68.81 104 GLU A CA 1
ATOM 843 C C . GLU A 1 104 ? 2.342 -12.490 -10.694 1.00 68.81 104 GLU A C 1
ATOM 845 O O . GLU A 1 104 ? 1.673 -11.501 -11.015 1.00 68.81 104 GLU A O 1
ATOM 850 N N . LYS A 1 105 ? 3.633 -12.611 -11.014 1.00 68.94 105 LYS A N 1
ATOM 851 C CA . LYS A 1 105 ? 4.350 -11.628 -11.820 1.00 68.94 105 LYS A CA 1
ATOM 852 C C . LYS A 1 105 ? 3.932 -11.817 -13.271 1.00 68.94 105 LYS A C 1
ATOM 854 O O . LYS A 1 105 ? 4.170 -12.880 -13.841 1.00 68.94 105 LYS A O 1
ATOM 859 N N . SER A 1 106 ? 3.333 -10.792 -13.876 1.00 66.75 106 SER A N 1
ATOM 860 C CA . SER A 1 106 ? 3.053 -10.834 -15.311 1.00 66.75 106 SER A CA 1
ATOM 861 C C . SER A 1 106 ? 4.363 -11.008 -16.090 1.00 66.75 106 SER A C 1
ATOM 863 O O . SER A 1 106 ? 5.353 -10.352 -15.755 1.00 66.75 106 SER A O 1
ATOM 865 N N . PRO A 1 107 ? 4.391 -11.843 -17.143 1.00 60.78 107 PRO A N 1
ATOM 866 C CA . PRO A 1 107 ? 5.588 -12.035 -17.965 1.00 60.78 107 PRO A CA 1
ATOM 867 C C . PRO A 1 107 ? 6.054 -10.734 -18.643 1.00 60.78 107 PRO A C 1
ATOM 869 O O . PRO A 1 107 ? 7.243 -10.575 -18.896 1.00 60.78 107 PRO A O 1
ATOM 872 N N . ASP A 1 108 ? 5.141 -9.779 -18.849 1.00 66.62 108 ASP A N 1
ATOM 873 C CA . ASP A 1 108 ? 5.411 -8.440 -19.388 1.00 66.62 108 ASP A CA 1
ATOM 874 C C . ASP A 1 108 ? 5.631 -7.369 -18.301 1.00 66.62 108 ASP A C 1
ATOM 876 O O . ASP A 1 108 ? 5.565 -6.168 -18.576 1.00 66.62 108 ASP A O 1
ATOM 880 N N . PHE A 1 109 ? 5.844 -7.764 -17.041 1.00 70.12 109 PHE A N 1
ATOM 881 C CA . PHE A 1 10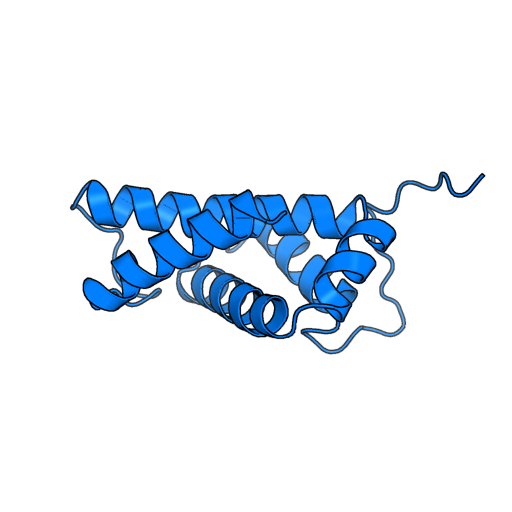9 ? 6.063 -6.805 -15.963 1.00 70.12 109 PHE A CA 1
ATOM 882 C C . PHE A 1 109 ? 7.386 -6.056 -16.155 1.00 70.12 109 PHE A C 1
ATOM 884 O O . PHE A 1 109 ? 8.474 -6.606 -15.969 1.00 70.12 109 PHE A O 1
ATOM 891 N N . ILE A 1 110 ? 7.282 -4.763 -16.454 1.00 67.19 110 ILE A N 1
ATOM 892 C CA . ILE A 1 110 ? 8.399 -3.825 -16.449 1.00 67.19 110 ILE A CA 1
ATOM 893 C C . ILE A 1 110 ? 8.108 -2.799 -15.367 1.00 67.19 110 ILE A C 1
ATOM 895 O O . ILE A 1 110 ? 7.146 -2.043 -15.467 1.00 67.19 110 ILE A O 1
ATOM 899 N N . ASN A 1 111 ? 8.943 -2.769 -14.333 1.00 72.94 111 ASN A N 1
ATOM 900 C CA . ASN A 1 111 ? 8.857 -1.758 -13.292 1.00 72.94 111 ASN A CA 1
ATOM 901 C C . ASN A 1 111 ? 9.238 -0.381 -13.882 1.00 72.94 111 ASN A C 1
ATOM 903 O O . ASN A 1 111 ? 10.418 -0.162 -14.165 1.00 72.94 111 ASN A O 1
ATOM 907 N N . PRO A 1 112 ? 8.291 0.563 -14.042 1.00 73.00 112 PRO A N 1
ATOM 908 C CA . PRO A 1 112 ? 8.560 1.857 -14.672 1.00 73.00 112 PRO A CA 1
ATOM 909 C C . PRO A 1 112 ? 9.416 2.778 -13.789 1.00 73.00 112 PRO A C 1
ATOM 911 O O . PRO A 1 112 ? 10.009 3.733 -14.281 1.00 73.00 112 PRO A O 1
ATOM 914 N N . TYR A 1 113 ? 9.498 2.491 -12.486 1.00 72.62 113 TYR A N 1
ATOM 915 C CA . TYR A 1 113 ? 10.339 3.218 -11.532 1.00 72.62 113 TYR A CA 1
ATOM 916 C C . TYR A 1 113 ? 11.767 2.685 -11.484 1.00 72.62 113 TYR A C 1
ATOM 918 O O . TYR A 1 113 ? 12.605 3.255 -10.780 1.00 72.62 113 TYR A O 1
ATOM 926 N N . ARG A 1 114 ? 12.056 1.618 -12.239 1.00 66.88 114 ARG A N 1
ATOM 927 C CA . ARG A 1 114 ? 13.414 1.152 -12.471 1.00 66.88 114 ARG A CA 1
ATOM 928 C C . ARG A 1 114 ? 14.113 2.189 -13.342 1.00 66.88 114 ARG A C 1
ATOM 930 O O . ARG A 1 114 ? 14.125 2.097 -14.563 1.00 66.88 114 ARG A O 1
ATOM 937 N N . THR A 1 115 ? 14.668 3.215 -12.708 1.00 56.53 115 THR A N 1
ATOM 938 C CA . THR 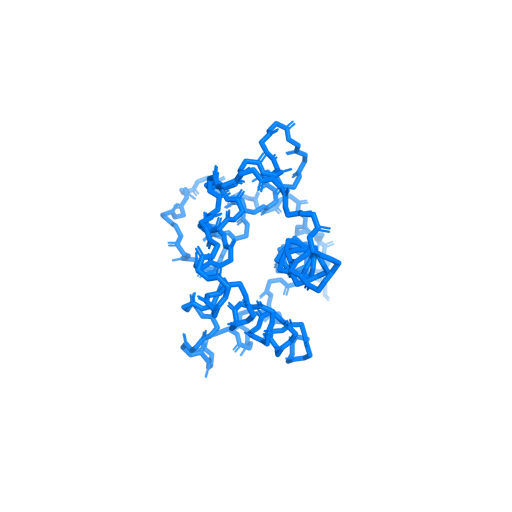A 1 115 ? 15.568 4.145 -13.383 1.00 56.53 115 THR A CA 1
ATOM 939 C C . THR A 1 115 ? 16.776 3.347 -13.847 1.00 56.53 115 THR A C 1
ATOM 941 O O . THR A 1 115 ? 17.534 2.860 -13.009 1.00 56.53 115 THR A O 1
ATOM 944 N N . GLU A 1 116 ? 16.931 3.185 -15.162 1.00 48.22 116 GLU A N 1
ATOM 945 C CA . GLU A 1 116 ? 18.165 2.720 -15.795 1.00 48.22 116 GLU A CA 1
ATOM 946 C C . GLU A 1 116 ? 19.341 3.560 -15.281 1.00 48.22 116 GLU A C 1
ATOM 948 O O . GLU A 1 116 ? 19.588 4.670 -15.742 1.00 48.22 116 GLU A O 1
ATOM 953 N N . ARG A 1 117 ? 20.026 3.038 -14.267 1.00 46.00 117 ARG A N 1
ATOM 954 C CA . ARG A 1 117 ? 21.428 3.297 -13.937 1.00 46.00 117 ARG A CA 1
ATOM 955 C C . ARG A 1 117 ? 21.983 2.032 -13.293 1.00 46.00 117 ARG A C 1
ATOM 957 O O . ARG A 1 117 ? 22.331 2.011 -12.118 1.00 46.00 117 ARG A O 1
ATOM 964 N N . ASP A 1 118 ? 21.979 0.957 -14.069 1.00 44.41 118 ASP A N 1
ATOM 965 C CA . ASP A 1 118 ? 23.002 -0.075 -13.941 1.00 44.41 118 ASP A CA 1
ATOM 966 C C . ASP A 1 118 ? 24.080 0.288 -14.989 1.00 44.41 118 ASP A C 1
ATOM 968 O O . ASP A 1 118 ? 24.112 -0.296 -16.067 1.00 44.41 118 ASP A O 1
ATOM 972 N N . ASP A 1 119 ? 24.885 1.318 -14.695 1.00 38.97 119 ASP A N 1
ATOM 973 C CA . ASP A 1 119 ? 26.235 1.493 -15.264 1.00 38.97 119 ASP A CA 1
ATOM 974 C C . ASP A 1 119 ? 27.251 1.104 -14.179 1.00 38.97 119 ASP A C 1
ATOM 976 O O . ASP A 1 119 ? 27.086 1.584 -13.028 1.00 38.97 119 ASP A O 1
#

pLDDT: mean 81.27, std 9.8, range [38.97, 91.38]

Foldseek 3Di:
DVVLLVLLVVLVVVCVVVVHALCDPQDPDPSNNVSLCSLQVSLLVVLLCCLQPVVVVCVVPVVDPVVLVSSLVSLVSCVNNCVQPPHPSVVSSVLSCLSSVVDPNDPPRDSPSHPPDPD

Organism: NCBI:txid8208

InterPro domains:
  IPR026321 Coiled-coil domain-containing protein 134 [PF15002] (4-117)
  IPR026321 Coiled-coil domain-containing protein 134 [PTHR14735] (4-118)

Sequence (119 aa):
FFLILKVLEDSRQILISANMQPDDPFPMDDKIKEAYSHVVENTAFFGDVALRFPRIVHHYYDRNEDWDGMLRWGLNFCNQSGVFTGGAHQHVLTLMSQELGITEKSPDFINPYRTERDD

Secondary structure (DSSP, 8-state):
-HHHHHHHHHHHHHHHHTT--TTSPPPSSHHHHHHHHHHHHHHHHHHHHHHH-HHHHHHHHTT-HHHHHHHHHHHHHHHHTTTTTTSHHHHHHHHHHHHTTSSPPPTT---TT------

Mean predicted aligned error: 6.88 Å

Solvent-accessible surface area (backbone atoms only — not comparable to full-atom values): 6762 Å² total; per-residue (Å²): 107,72,67,50,51,50,52,30,50,56,20,47,51,51,37,57,75,67,68,59,55,49,76,50,77,83,63,84,50,67,70,56,36,50,25,50,49,45,34,52,53,42,47,51,53,48,21,55,47,35,41,56,38,45,75,63,41,48,64,55,47,81,72,30,74,68,50,55,59,49,51,53,48,45,52,50,40,42,61,58,42,44,80,33,70,96,42,75,57,42,54,41,50,52,50,29,30,30,70,73,60,76,40,88,59,57,95,83,70,70,68,85,54,51,69,91,72,91,122

Radius of gyration: 14.65 Å; Cα contacts (8 Å, |Δi|>4): 97; chains: 1; bounding box: 42×24×39 Å